Protein AF-A0A968PF20-F1 (afdb_monomer_lite)

pLDDT: mean 71.12, std 14.66, range [35.94, 88.75]

Sequence (85 aa):
ACNAGQPDWGTLLAAVGASGVDLHPELLDLYVGDLLLMLEGWPVSFDRNLIVQLFSSPEIDFTIDLHLGPGSATMWTCTWHGEFG

Foldseek 3Di:
DDDPNDPPVVVVVVVVVVVVDPFDLQQKWKDKVPDTQDHSNHGDDDDVVVVVVLVVDPDIDIDIDRVSDDDDDDDDDDDDPPDDD

Secondary structure (DSSP, 8-state):
--STT---HHHHHHHHHTTT----GGG-EEEETTEEEEETTEEPP--HHHHHHHHTSS---EEEE--SSS---------------

Structure (mmCIF, N/CA/C/O backbone):
data_AF-A0A968PF20-F1
#
_entry.id   AF-A0A968PF20-F1
#
loop_
_atom_site.group_PDB
_atom_site.id
_atom_site.type_symbol
_atom_site.label_atom_id
_atom_site.label_alt_id
_atom_site.label_comp_id
_atom_site.label_asym_id
_atom_site.label_entity_id
_atom_site.label_seq_id
_atom_site.pdbx_PDB_ins_code
_atom_site.Cartn_x
_atom_site.Cartn_y
_atom_site.Cartn_z
_atom_site.occupancy
_atom_site.B_iso_or_equiv
_atom_site.auth_seq_id
_atom_site.auth_comp_id
_atom_site.auth_asym_id
_atom_site.auth_atom_id
_atom_site.pdbx_PDB_model_num
ATOM 1 N N . ALA A 1 1 ? 9.248 -0.979 7.753 1.00 43.47 1 ALA A N 1
ATOM 2 C CA . ALA A 1 1 ? 8.839 0.235 7.018 1.00 43.47 1 ALA A CA 1
ATOM 3 C C . ALA A 1 1 ? 7.491 0.779 7.523 1.00 43.47 1 ALA A C 1
ATOM 5 O O . ALA A 1 1 ? 6.667 1.207 6.734 1.00 43.47 1 ALA A O 1
ATOM 6 N N . CYS A 1 2 ? 7.284 0.798 8.844 1.00 35.94 2 CYS A N 1
ATOM 7 C CA . CYS A 1 2 ? 6.212 1.538 9.509 1.00 35.94 2 CYS A CA 1
ATOM 8 C C . CYS A 1 2 ? 6.898 2.302 10.635 1.00 35.94 2 CYS A C 1
ATOM 10 O O . CYS A 1 2 ? 7.199 1.716 11.670 1.00 35.94 2 CYS A O 1
ATOM 12 N N . ASN A 1 3 ? 7.235 3.565 10.403 1.00 38.78 3 ASN A N 1
ATOM 13 C CA . ASN A 1 3 ? 7.638 4.463 11.474 1.00 38.78 3 ASN A CA 1
ATOM 14 C C . ASN A 1 3 ? 6.418 5.349 11.748 1.00 38.78 3 ASN A C 1
ATOM 16 O O . ASN A 1 3 ? 5.919 6.003 10.843 1.00 38.78 3 ASN A O 1
ATOM 20 N N . ALA A 1 4 ? 5.911 5.340 12.981 1.00 39.12 4 ALA A N 1
ATOM 21 C CA . ALA A 1 4 ? 4.903 6.293 13.462 1.00 39.12 4 ALA A CA 1
ATOM 22 C C . ALA A 1 4 ? 3.476 6.214 12.867 1.00 39.12 4 ALA A C 1
ATOM 24 O O . ALA A 1 4 ? 2.810 7.240 12.738 1.00 39.12 4 ALA A O 1
ATOM 25 N N . GLY A 1 5 ? 2.966 5.016 12.548 1.00 44.94 5 GLY A N 1
ATOM 26 C CA . GLY A 1 5 ? 1.535 4.831 12.237 1.00 44.94 5 GLY A CA 1
ATOM 27 C C . GLY A 1 5 ? 1.050 5.548 10.970 1.00 44.94 5 GLY A C 1
ATOM 28 O O . GLY A 1 5 ? -0.153 5.658 10.747 1.00 44.94 5 GLY A O 1
ATOM 29 N N . GLN A 1 6 ? 1.982 6.026 10.145 1.00 44.75 6 GLN A N 1
ATOM 30 C CA . GLN A 1 6 ? 1.721 6.546 8.815 1.00 44.75 6 GLN A CA 1
ATOM 31 C C . GLN A 1 6 ? 2.334 5.570 7.813 1.00 44.75 6 GLN A C 1
ATOM 33 O O . GLN A 1 6 ? 3.520 5.242 7.918 1.00 44.75 6 GLN A O 1
ATOM 38 N N . PRO A 1 7 ? 1.544 5.040 6.874 1.00 47.38 7 PRO A N 1
ATOM 39 C CA . PRO A 1 7 ? 2.111 4.272 5.790 1.00 47.38 7 PRO A CA 1
ATOM 40 C C . PRO A 1 7 ? 2.847 5.236 4.850 1.00 47.38 7 PRO A C 1
ATOM 42 O O . PRO A 1 7 ? 2.240 5.949 4.055 1.00 47.38 7 PRO A O 1
ATOM 45 N N . ASP A 1 8 ? 4.174 5.286 4.968 1.00 55.28 8 ASP A N 1
ATOM 46 C CA . ASP A 1 8 ? 5.034 6.028 4.046 1.00 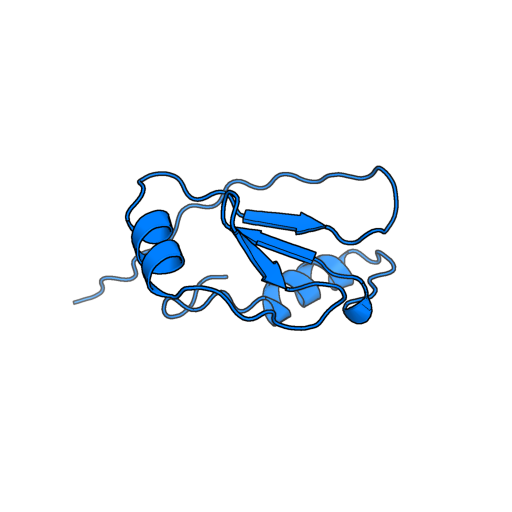55.28 8 ASP A CA 1
ATOM 47 C C . ASP A 1 8 ? 5.149 5.255 2.725 1.00 55.28 8 ASP A C 1
ATOM 49 O O . ASP A 1 8 ? 6.144 4.576 2.446 1.00 55.28 8 ASP A O 1
ATOM 53 N N . TRP A 1 9 ? 4.108 5.362 1.895 1.00 63.00 9 TRP A N 1
ATOM 54 C CA . TRP A 1 9 ? 4.023 4.726 0.575 1.00 63.00 9 TRP A CA 1
ATOM 55 C C . TRP A 1 9 ? 5.221 5.061 -0.309 1.00 63.00 9 TRP A C 1
ATOM 57 O O . TRP A 1 9 ? 5.673 4.214 -1.068 1.00 63.00 9 TRP A O 1
ATOM 67 N N . GLY A 1 10 ? 5.801 6.256 -0.150 1.00 58.31 10 GLY A N 1
ATOM 68 C CA . GLY A 1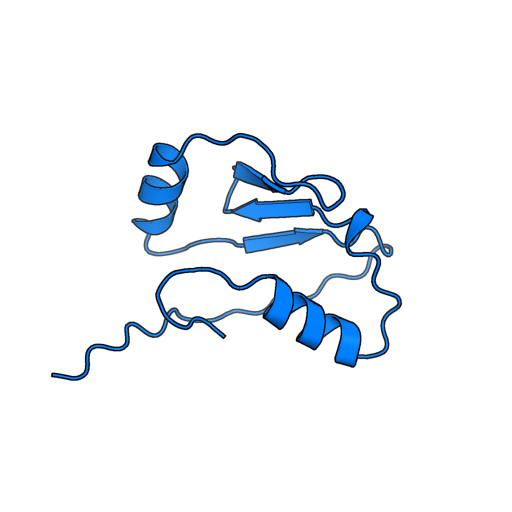 10 ? 7.014 6.663 -0.860 1.00 58.31 10 GLY A CA 1
ATOM 69 C C . GLY A 1 10 ? 8.216 5.750 -0.593 1.00 58.31 10 GLY A C 1
ATOM 70 O O . GLY A 1 10 ? 8.992 5.482 -1.505 1.00 58.31 10 GLY A O 1
ATOM 71 N N . THR A 1 11 ? 8.351 5.208 0.622 1.00 62.69 11 THR A N 1
ATOM 72 C CA . THR A 1 11 ? 9.448 4.282 0.962 1.00 62.69 11 THR A CA 1
ATOM 73 C C . THR A 1 11 ? 9.175 2.880 0.424 1.00 62.69 11 THR A C 1
ATOM 75 O O . THR A 1 11 ? 10.092 2.201 -0.036 1.00 62.69 11 THR A O 1
ATOM 78 N N . LEU A 1 12 ? 7.912 2.449 0.446 1.00 63.44 12 LEU A N 1
ATOM 79 C CA . LEU A 1 12 ? 7.505 1.171 -0.129 1.00 63.44 12 LEU A CA 1
ATOM 80 C C . LEU A 1 12 ? 7.674 1.183 -1.656 1.00 63.44 12 LEU A C 1
ATOM 82 O O . LEU A 1 12 ? 8.260 0.262 -2.215 1.00 63.44 12 LEU A O 1
ATOM 86 N N . LEU A 1 13 ? 7.288 2.278 -2.310 1.00 63.19 13 LEU A N 1
ATOM 87 C CA . LEU A 1 13 ? 7.509 2.501 -3.737 1.00 63.19 13 LEU A CA 1
ATOM 88 C C . LEU A 1 13 ? 8.988 2.590 -4.096 1.00 63.19 13 LEU A C 1
ATOM 90 O O . LEU A 1 13 ? 9.403 2.006 -5.091 1.00 63.19 13 LEU A O 1
ATOM 94 N N . ALA A 1 14 ? 9.800 3.255 -3.272 1.00 63.06 14 ALA A N 1
ATOM 95 C CA . ALA A 1 14 ? 11.246 3.284 -3.463 1.00 63.06 14 ALA A CA 1
ATOM 96 C C . ALA A 1 14 ? 11.865 1.877 -3.378 1.00 63.06 14 ALA A C 1
ATOM 98 O O . ALA A 1 14 ? 12.759 1.555 -4.159 1.00 63.06 14 ALA A O 1
ATOM 99 N N . ALA A 1 15 ? 11.373 1.018 -2.477 1.00 64.56 15 ALA A N 1
ATOM 100 C CA . ALA A 1 15 ? 11.813 -0.374 -2.383 1.00 64.56 15 ALA A CA 1
ATOM 101 C C . ALA A 1 15 ? 11.397 -1.204 -3.610 1.00 64.56 15 ALA A C 1
ATOM 103 O O . ALA A 1 15 ? 12.191 -2.010 -4.093 1.00 64.56 15 ALA A O 1
ATOM 104 N N . VAL A 1 16 ? 10.193 -0.980 -4.151 1.00 64.69 16 VAL A N 1
ATOM 105 C CA . VAL A 1 16 ? 9.745 -1.636 -5.390 1.00 64.69 16 VAL A CA 1
ATOM 106 C C . VAL A 1 16 ? 10.553 -1.140 -6.593 1.00 64.69 16 VAL A C 1
ATOM 108 O O . VAL A 1 16 ? 11.068 -1.959 -7.349 1.00 64.69 16 VAL A O 1
ATOM 111 N N . GLY A 1 17 ? 10.763 0.170 -6.745 1.00 59.88 17 GLY A N 1
ATOM 112 C CA . GLY A 1 17 ? 11.571 0.738 -7.833 1.00 59.88 17 GLY A CA 1
ATOM 113 C C . GLY A 1 17 ? 13.039 0.296 -7.793 1.00 59.88 17 GLY A C 1
ATOM 114 O O . GLY A 1 17 ? 13.658 0.077 -8.833 1.00 59.88 17 GLY A O 1
ATOM 115 N N . ALA A 1 18 ? 13.593 0.056 -6.600 1.00 59.94 18 ALA A N 1
ATOM 116 C CA . ALA A 1 18 ? 14.945 -0.483 -6.443 1.00 59.94 18 ALA A CA 1
ATOM 117 C C . ALA A 1 18 ? 15.113 -1.914 -6.998 1.00 59.94 18 ALA A C 1
ATOM 119 O O . ALA A 1 18 ? 16.244 -2.343 -7.225 1.00 59.94 18 ALA A O 1
ATOM 120 N N . SER A 1 19 ? 14.019 -2.644 -7.254 1.00 60.62 19 SER A N 1
ATOM 121 C CA . SER A 1 19 ? 14.059 -3.968 -7.896 1.00 60.62 19 SER A CA 1
ATOM 122 C C . SER A 1 19 ? 14.341 -3.919 -9.407 1.00 60.62 19 SER A C 1
ATOM 124 O O . SER A 1 19 ? 14.523 -4.966 -10.026 1.00 60.62 19 SER A O 1
ATOM 126 N N . GLY A 1 20 ? 14.419 -2.718 -10.000 1.00 60.59 20 GLY A N 1
ATOM 127 C CA . GLY A 1 20 ? 14.654 -2.522 -11.434 1.00 60.59 20 GLY A CA 1
ATOM 128 C C . GLY A 1 20 ? 13.402 -2.688 -12.300 1.00 60.59 20 GLY A C 1
ATOM 129 O O . GLY A 1 20 ? 13.517 -2.752 -13.521 1.00 60.59 20 GLY A O 1
ATOM 130 N N . VAL A 1 21 ? 12.223 -2.773 -11.677 1.00 66.88 21 VAL A N 1
ATOM 131 C CA . VAL A 1 21 ? 10.926 -2.746 -12.361 1.00 66.88 21 VAL A CA 1
ATOM 132 C C . VAL A 1 21 ? 10.608 -1.319 -12.810 1.00 66.88 21 VAL A C 1
ATOM 134 O O . VAL A 1 21 ? 10.835 -0.366 -12.063 1.00 66.88 21 VAL A O 1
ATOM 137 N N . ASP A 1 22 ? 10.087 -1.188 -14.030 1.00 66.31 22 ASP A N 1
ATOM 138 C CA . ASP A 1 22 ? 9.618 0.085 -14.581 1.00 66.31 22 ASP A CA 1
ATOM 139 C C . ASP A 1 22 ? 8.361 0.493 -13.810 1.00 66.31 22 ASP A C 1
ATOM 141 O O . ASP A 1 22 ? 7.313 -0.124 -13.969 1.00 66.31 22 ASP A O 1
ATOM 145 N N . LEU A 1 23 ? 8.491 1.431 -12.872 1.00 70.44 23 LEU A N 1
ATOM 146 C CA . LEU A 1 23 ? 7.421 1.809 -11.955 1.00 70.44 23 LEU A CA 1
ATOM 147 C C . LEU A 1 23 ? 6.921 3.207 -12.299 1.00 70.44 23 LEU A C 1
ATOM 149 O O . LEU A 1 23 ? 7.706 4.152 -12.323 1.00 70.44 23 LEU A O 1
ATOM 153 N N . HIS A 1 24 ? 5.610 3.318 -12.502 1.00 75.12 24 HIS A N 1
ATOM 154 C CA . HIS A 1 24 ? 4.901 4.557 -12.809 1.00 75.12 24 HIS A CA 1
ATOM 155 C C . HIS A 1 24 ? 4.040 4.962 -11.605 1.00 75.12 24 HIS A C 1
ATOM 157 O O . HIS A 1 24 ? 2.916 4.473 -11.473 1.00 75.12 24 HIS A O 1
ATOM 163 N N . PRO A 1 25 ? 4.543 5.809 -10.684 1.00 71.56 25 PRO A N 1
ATOM 164 C CA . PRO A 1 25 ? 3.779 6.244 -9.514 1.00 71.56 25 PRO A CA 1
ATOM 165 C C . PRO A 1 25 ? 2.440 6.894 -9.879 1.00 71.56 25 PRO A C 1
ATOM 167 O O . PRO A 1 25 ? 1.492 6.812 -9.108 1.00 71.56 25 PRO A O 1
ATOM 170 N N . GLU A 1 26 ? 2.367 7.522 -11.051 1.00 79.12 26 GLU A N 1
ATOM 171 C CA . GLU A 1 26 ? 1.186 8.157 -11.635 1.00 79.12 26 GLU A CA 1
ATOM 172 C C . GLU A 1 26 ? 0.096 7.183 -12.097 1.00 79.12 26 GLU A C 1
ATOM 174 O O . GLU A 1 26 ? -0.980 7.619 -12.479 1.00 79.12 26 GLU A O 1
ATOM 179 N N . LEU A 1 27 ? 0.358 5.879 -12.093 1.00 80.81 27 LEU A N 1
ATOM 180 C CA . LEU A 1 27 ? -0.643 4.857 -12.399 1.00 80.81 27 LEU A CA 1
ATOM 181 C C . LEU A 1 27 ? -1.013 4.044 -11.162 1.00 80.81 27 LEU A C 1
ATOM 183 O O . LEU A 1 27 ? -1.796 3.115 -11.267 1.00 80.81 27 LEU A O 1
ATOM 187 N N . LEU A 1 28 ? -0.445 4.360 -9.997 1.00 83.88 28 LEU A N 1
ATOM 188 C CA . LEU A 1 28 ? -0.610 3.528 -8.818 1.00 83.88 28 LEU A CA 1
ATOM 189 C C . LEU A 1 28 ? -1.990 3.690 -8.194 1.00 83.88 28 LEU A C 1
ATOM 191 O O . LEU A 1 28 ? -2.379 4.803 -7.823 1.00 83.88 28 LEU A O 1
ATOM 195 N N . ASP A 1 29 ? -2.619 2.550 -7.930 1.00 88.25 29 ASP A N 1
ATOM 196 C CA . ASP A 1 29 ? -3.806 2.469 -7.094 1.00 88.25 29 ASP A CA 1
ATOM 197 C C . ASP A 1 29 ? -3.470 1.810 -5.758 1.00 88.25 29 ASP A C 1
ATOM 199 O O . ASP A 1 29 ? -2.706 0.845 -5.674 1.00 88.25 29 ASP A O 1
ATOM 203 N N . LEU A 1 30 ? -4.050 2.343 -4.687 1.00 86.56 30 LEU A N 1
ATOM 204 C CA . LEU A 1 30 ? -3.854 1.850 -3.330 1.00 86.56 30 LEU A CA 1
ATOM 205 C C . LEU A 1 30 ? -5.199 1.579 -2.677 1.00 86.56 30 LEU A C 1
ATOM 207 O O . LEU A 1 30 ? -6.042 2.475 -2.571 1.00 86.56 30 LEU A O 1
ATOM 211 N N . TYR A 1 31 ? -5.325 0.381 -2.124 1.00 87.12 31 TYR A N 1
ATOM 212 C CA . TYR A 1 31 ? -6.487 -0.069 -1.381 1.00 87.12 31 TYR A CA 1
ATOM 213 C C . TYR A 1 31 ? -6.093 -0.543 0.014 1.00 87.12 31 TYR A C 1
ATOM 215 O O . TYR A 1 31 ? -5.050 -1.174 0.210 1.00 87.12 31 TYR A O 1
ATOM 223 N N . VAL A 1 32 ? -6.965 -0.261 0.978 1.00 85.69 32 VAL A N 1
ATOM 224 C CA . VAL A 1 32 ? -6.917 -0.820 2.331 1.00 85.69 32 VAL A CA 1
ATOM 225 C C . VAL A 1 32 ? -8.224 -1.559 2.560 1.00 85.69 32 VAL A C 1
ATOM 227 O O . VAL A 1 32 ? -9.280 -0.929 2.645 1.00 85.69 32 VAL A O 1
ATOM 230 N N . GLY A 1 33 ? -8.170 -2.888 2.604 1.00 85.06 33 GLY A N 1
ATOM 231 C CA . GLY A 1 33 ? -9.354 -3.727 2.438 1.00 85.06 33 GLY A CA 1
ATOM 232 C C . GLY A 1 33 ? -10.100 -3.346 1.155 1.00 85.06 33 GLY A C 1
ATOM 233 O O . GLY A 1 33 ? -9.510 -3.311 0.078 1.00 85.06 33 GLY A O 1
ATOM 234 N N . ASP A 1 34 ? -11.372 -2.972 1.294 1.00 84.12 34 ASP A N 1
ATOM 235 C CA . ASP A 1 34 ? -12.238 -2.552 0.180 1.00 84.12 34 ASP A CA 1
ATOM 236 C C . ASP A 1 34 ? -12.200 -1.039 -0.112 1.00 84.12 34 ASP A C 1
ATOM 238 O O . ASP A 1 34 ? -12.940 -0.539 -0.962 1.00 84.12 34 ASP A O 1
ATOM 242 N N . LEU A 1 35 ? -11.383 -0.271 0.616 1.00 87.06 35 LEU A N 1
ATOM 243 C CA . LEU A 1 35 ? -11.378 1.185 0.535 1.00 87.06 35 LEU A CA 1
ATOM 244 C C . LEU A 1 35 ? -10.222 1.696 -0.331 1.00 87.06 35 LEU A C 1
ATOM 246 O O . LEU A 1 35 ? -9.051 1.519 0.000 1.00 87.06 35 LEU A O 1
ATOM 250 N N . LEU A 1 36 ? -10.572 2.383 -1.419 1.00 88.75 36 LEU A N 1
ATOM 251 C CA . LEU A 1 36 ? -9.633 3.074 -2.301 1.00 88.75 36 LEU A CA 1
ATOM 252 C C . LEU A 1 36 ? -9.089 4.332 -1.609 1.00 88.75 36 LEU A C 1
ATOM 254 O O . LEU A 1 36 ? -9.853 5.220 -1.228 1.00 88.75 36 LEU A O 1
ATOM 258 N N . LEU A 1 37 ? -7.768 4.407 -1.461 1.00 86.62 37 LEU A N 1
ATOM 259 C CA . LEU A 1 37 ? -7.053 5.551 -0.891 1.00 86.62 37 LEU A CA 1
ATOM 260 C C . LEU A 1 37 ? -6.349 6.404 -1.942 1.00 86.62 37 LEU A C 1
ATOM 262 O O . LEU A 1 37 ? -6.220 7.617 -1.763 1.00 86.62 37 LEU A O 1
ATOM 266 N N . MET A 1 38 ? -5.896 5.784 -3.026 1.00 88.44 38 MET A N 1
ATOM 267 C CA . MET A 1 38 ? -5.171 6.447 -4.102 1.00 88.44 38 MET A CA 1
ATOM 268 C C . MET A 1 38 ? -5.601 5.839 -5.427 1.00 88.44 38 MET A C 1
ATOM 270 O O . MET A 1 38 ? -5.720 4.620 -5.501 1.00 88.44 38 MET A O 1
ATOM 274 N N . LEU A 1 39 ? -5.846 6.687 -6.419 1.00 88.44 39 LEU A N 1
ATOM 275 C CA . LEU A 1 39 ? -6.223 6.308 -7.775 1.00 88.44 39 LEU A CA 1
ATOM 276 C C . LEU A 1 39 ? -5.317 7.052 -8.755 1.00 88.44 39 LEU A C 1
ATOM 278 O O . LEU A 1 39 ? -5.216 8.277 -8.656 1.00 88.44 39 LEU A O 1
ATOM 282 N N . GLU A 1 40 ? -4.674 6.339 -9.675 1.00 87.31 40 GLU A N 1
ATOM 283 C CA . GLU A 1 40 ? -3.768 6.899 -10.688 1.00 87.31 40 GLU A CA 1
ATOM 284 C C . GLU A 1 40 ? -2.721 7.847 -10.077 1.00 87.31 40 GLU A C 1
ATOM 286 O O . GLU A 1 40 ? -2.501 8.972 -10.527 1.00 87.31 40 GLU A O 1
ATOM 291 N N . GLY A 1 41 ? -2.106 7.450 -8.964 1.00 81.62 41 GLY A N 1
ATOM 292 C CA . GLY A 1 41 ? -1.106 8.289 -8.309 1.00 81.62 41 GLY A CA 1
ATOM 293 C C . GLY A 1 41 ? -1.664 9.431 -7.448 1.00 81.62 41 GLY A C 1
ATOM 294 O O . GLY A 1 41 ? -0.890 10.126 -6.783 1.00 81.62 41 GLY A O 1
ATOM 295 N N . TRP A 1 42 ? -2.985 9.640 -7.420 1.00 82.81 42 TRP A N 1
ATOM 296 C CA . TRP A 1 42 ? -3.620 10.758 -6.721 1.00 82.81 42 TRP A CA 1
ATOM 297 C C . TRP A 1 42 ? -4.426 10.303 -5.503 1.00 82.81 42 TRP A C 1
ATOM 299 O O . TRP A 1 42 ? -5.225 9.371 -5.600 1.00 82.81 42 TRP A O 1
ATOM 309 N N . PRO A 1 43 ? -4.270 10.962 -4.340 1.00 83.69 43 PRO A N 1
ATOM 310 C CA . PRO A 1 43 ? -5.066 10.639 -3.166 1.00 83.69 43 PRO A CA 1
ATOM 311 C C . PRO A 1 43 ? -6.539 10.953 -3.435 1.00 83.69 43 PRO A C 1
ATOM 313 O O . PRO A 1 43 ? -6.887 12.066 -3.838 1.00 83.69 43 PRO A O 1
ATOM 316 N N . VAL A 1 44 ? -7.413 9.984 -3.174 1.00 87.94 44 VAL A N 1
ATOM 317 C CA . VAL A 1 44 ? -8.861 10.188 -3.270 1.00 87.94 44 VAL A CA 1
ATOM 318 C C . VAL A 1 44 ? -9.430 10.613 -1.921 1.00 87.94 44 VAL A C 1
ATOM 320 O O . VAL A 1 44 ? -8.819 10.436 -0.868 1.00 87.94 44 VAL A O 1
ATOM 323 N N . SER A 1 45 ? -10.617 11.216 -1.934 1.00 86.38 45 SER A N 1
ATOM 324 C CA . SER A 1 45 ? -11.325 11.524 -0.691 1.00 86.38 45 SER A CA 1
ATOM 325 C C . SER A 1 45 ? -11.930 10.246 -0.119 1.00 86.38 45 SER A C 1
ATOM 327 O O . SER A 1 45 ? -12.707 9.580 -0.797 1.00 86.38 45 SER A O 1
ATOM 329 N N . PHE A 1 46 ? -11.613 9.932 1.133 1.00 82.81 46 PHE A N 1
ATOM 330 C CA . PHE A 1 46 ? -12.142 8.769 1.842 1.00 82.81 46 PHE A CA 1
ATOM 331 C C . PHE A 1 46 ? -12.631 9.145 3.243 1.00 82.81 46 PHE A C 1
ATOM 333 O O . PHE A 1 46 ? -12.190 10.136 3.832 1.00 82.81 46 PHE A O 1
ATOM 340 N N . ASP A 1 47 ? -13.534 8.336 3.799 1.00 83.81 47 ASP A N 1
ATOM 341 C CA . ASP A 1 47 ? -13.979 8.510 5.180 1.00 83.81 47 ASP A CA 1
ATOM 342 C C . ASP A 1 47 ? -12.912 7.977 6.142 1.00 83.81 47 ASP A C 1
ATOM 344 O O . ASP A 1 47 ? -12.609 6.782 6.198 1.00 83.81 47 ASP A O 1
ATOM 348 N N . ARG A 1 48 ? -12.340 8.884 6.935 1.00 79.19 48 ARG A N 1
ATOM 349 C CA . ARG A 1 48 ? -11.333 8.551 7.944 1.00 79.19 48 ARG A CA 1
ATOM 350 C C . ARG A 1 48 ? -11.865 7.560 8.986 1.00 79.19 48 ARG A C 1
ATOM 352 O O . ARG A 1 48 ? -11.075 6.775 9.503 1.00 79.19 48 ARG A O 1
ATOM 359 N N . ASN A 1 49 ? -13.163 7.563 9.291 1.00 83.56 49 ASN A N 1
ATOM 360 C CA . ASN A 1 49 ? -13.741 6.621 10.252 1.00 83.56 49 ASN A CA 1
ATOM 361 C C . ASN A 1 49 ? -13.671 5.179 9.743 1.00 83.56 49 ASN A C 1
ATOM 363 O O . ASN A 1 49 ? -13.403 4.279 10.535 1.00 83.56 49 ASN A O 1
ATOM 367 N N . LEU A 1 50 ? -13.839 4.968 8.433 1.00 81.31 50 LEU A N 1
ATOM 368 C CA . LEU A 1 50 ? -13.704 3.645 7.817 1.00 81.31 50 LEU A CA 1
ATOM 369 C C . LEU A 1 50 ? -12.264 3.141 7.915 1.00 81.31 50 LEU A C 1
ATOM 371 O O . LEU A 1 50 ? -12.039 1.990 8.275 1.00 81.31 50 LEU A O 1
ATOM 375 N N . ILE A 1 51 ? -11.283 4.021 7.693 1.00 81.12 51 ILE A N 1
ATOM 376 C CA . ILE A 1 51 ? -9.870 3.687 7.906 1.00 81.12 51 ILE A CA 1
ATOM 377 C C . ILE A 1 51 ? -9.615 3.306 9.365 1.00 81.12 51 ILE A C 1
ATOM 379 O O . ILE A 1 51 ? -9.028 2.265 9.625 1.00 81.12 51 ILE A O 1
ATOM 383 N N . VAL A 1 52 ? -10.090 4.087 10.336 1.00 81.31 52 VAL A N 1
ATOM 384 C CA . VAL A 1 52 ? -9.893 3.756 11.760 1.00 81.31 52 VAL A CA 1
ATOM 385 C C . VAL A 1 52 ? -10.532 2.409 12.121 1.00 81.31 52 VAL A C 1
ATOM 387 O O . VAL A 1 52 ? -9.941 1.637 12.876 1.00 81.31 52 VAL A O 1
ATOM 390 N N . GLN A 1 53 ? -11.705 2.096 11.564 1.00 81.69 53 GLN A N 1
ATOM 391 C CA . GLN A 1 53 ? -12.349 0.794 11.748 1.00 81.69 53 GLN A CA 1
ATOM 392 C C . GLN A 1 53 ? -11.533 -0.350 11.140 1.00 81.69 53 GLN A C 1
ATOM 394 O O . GLN A 1 53 ? -11.312 -1.346 11.823 1.00 81.69 53 GLN A O 1
ATOM 399 N N . LEU A 1 54 ? -11.034 -0.194 9.910 1.00 79.06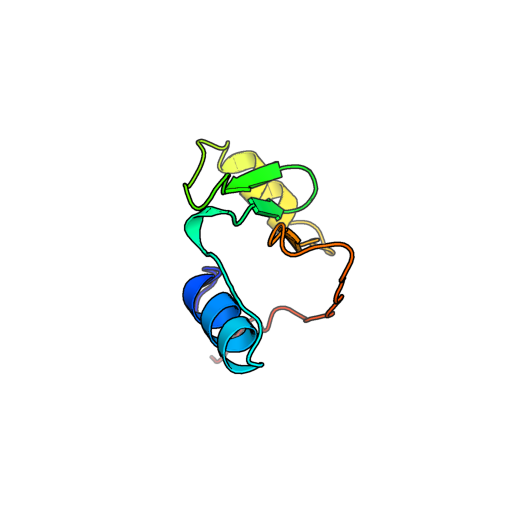 54 LEU A N 1
ATOM 400 C CA . LEU A 1 54 ? -10.165 -1.182 9.262 1.00 79.06 54 LEU A CA 1
ATOM 401 C C . LEU A 1 54 ? -8.892 -1.420 10.078 1.00 79.06 54 LEU A C 1
ATOM 403 O O . LEU A 1 54 ? -8.530 -2.559 10.333 1.00 79.06 54 LEU A O 1
ATOM 407 N N . PHE A 1 55 ? -8.268 -0.357 10.583 1.00 77.88 55 PHE A N 1
ATOM 408 C CA . PHE A 1 55 ? -7.081 -0.460 11.435 1.00 77.88 55 PHE A CA 1
ATOM 409 C C . PHE A 1 55 ? -7.358 -1.027 12.836 1.00 77.88 55 PHE A C 1
ATOM 411 O O . PHE A 1 55 ? -6.420 -1.400 13.536 1.00 77.88 55 PHE A O 1
ATOM 418 N N . SER A 1 56 ? -8.625 -1.095 13.254 1.00 78.88 56 SER A N 1
ATOM 419 C CA . SER A 1 56 ? -9.030 -1.771 14.493 1.00 78.88 56 SER A CA 1
ATOM 420 C C . SER A 1 56 ? -9.221 -3.282 14.300 1.00 78.88 56 SER A C 1
ATOM 422 O O . SER A 1 56 ? -9.401 -4.004 15.282 1.00 78.88 56 SER A O 1
ATOM 424 N N . SER A 1 57 ? -9.201 -3.762 13.053 1.00 75.75 57 SER A N 1
ATOM 425 C CA . SER A 1 57 ? -9.242 -5.185 12.719 1.00 75.75 57 SER A CA 1
ATOM 426 C C . SER A 1 57 ? -7.896 -5.855 13.031 1.00 75.75 57 SER A C 1
AT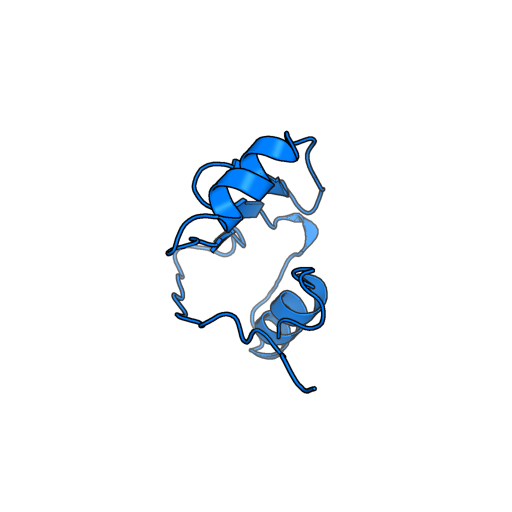OM 428 O O . SER A 1 57 ? -6.848 -5.231 12.855 1.00 75.75 57 SER A O 1
ATOM 430 N N . PRO A 1 58 ? -7.886 -7.128 13.473 1.00 76.06 58 PRO A N 1
ATOM 431 C CA . PRO A 1 58 ? -6.647 -7.886 13.668 1.00 76.06 58 PRO A CA 1
ATOM 432 C C . PRO A 1 58 ? -5.879 -8.137 12.362 1.00 76.06 58 PRO A C 1
ATOM 434 O O . PRO A 1 58 ? -4.668 -8.346 12.400 1.00 76.06 58 PRO A O 1
ATOM 437 N N . GLU A 1 59 ? -6.570 -8.104 11.223 1.00 76.75 59 GLU A N 1
ATOM 438 C CA . GLU A 1 59 ? -5.996 -8.277 9.891 1.00 76.75 59 GLU A CA 1
ATOM 439 C C . GLU A 1 59 ? -6.350 -7.063 9.031 1.00 76.75 59 GLU A C 1
ATOM 441 O O . GLU A 1 59 ? -7.509 -6.636 8.992 1.00 76.75 59 GLU A O 1
ATOM 446 N N . ILE A 1 60 ? -5.331 -6.494 8.381 1.00 79.62 60 ILE A N 1
ATOM 447 C CA . ILE A 1 60 ? -5.458 -5.348 7.482 1.00 79.62 60 ILE A CA 1
ATOM 448 C C . ILE A 1 60 ? -4.806 -5.731 6.162 1.00 79.62 60 ILE A C 1
ATOM 450 O O . ILE A 1 60 ? -3.588 -5.912 6.094 1.00 79.62 60 ILE A O 1
ATOM 454 N N . ASP A 1 61 ? -5.622 -5.804 5.121 1.00 83.31 61 ASP A N 1
ATOM 455 C CA . ASP A 1 61 ? -5.147 -6.066 3.773 1.00 83.31 61 ASP A CA 1
ATOM 456 C C . ASP A 1 61 ? -4.769 -4.757 3.089 1.00 83.31 61 ASP A C 1
ATOM 458 O O . ASP A 1 61 ? -5.552 -3.808 3.039 1.00 83.31 61 ASP A O 1
ATOM 462 N N . PHE A 1 62 ? -3.560 -4.716 2.540 1.00 82.31 62 PHE A N 1
ATOM 463 C CA . PHE A 1 62 ? -3.086 -3.620 1.708 1.00 82.31 62 PHE A CA 1
ATOM 464 C C . P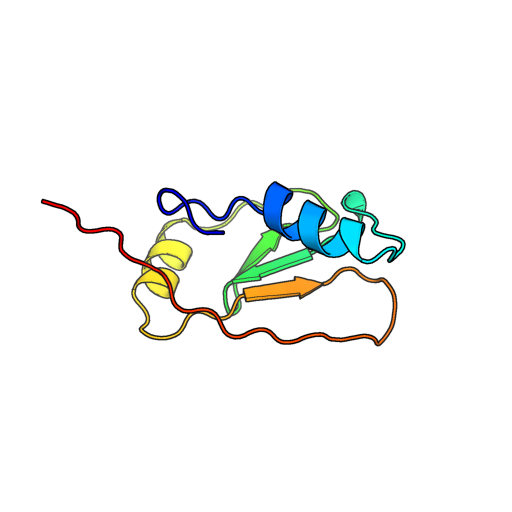HE A 1 62 ? -2.860 -4.146 0.300 1.00 82.31 62 PHE A C 1
ATOM 466 O O . PHE A 1 62 ? -2.042 -5.043 0.097 1.00 82.31 62 PHE A O 1
ATOM 473 N N . THR A 1 63 ? -3.563 -3.566 -0.667 1.00 84.94 63 THR A N 1
ATOM 474 C CA . THR A 1 63 ? -3.388 -3.902 -2.080 1.00 84.94 63 THR A CA 1
ATOM 475 C C . THR A 1 63 ? -2.844 -2.690 -2.810 1.00 84.94 63 THR A C 1
ATOM 477 O O . THR A 1 63 ? -3.394 -1.596 -2.702 1.00 84.94 63 THR A O 1
ATOM 480 N N . ILE A 1 64 ? -1.750 -2.887 -3.537 1.00 83.06 64 ILE A N 1
ATOM 481 C CA . ILE A 1 64 ? -1.147 -1.870 -4.393 1.00 83.06 64 ILE A CA 1
ATOM 482 C C . ILE A 1 64 ? -1.179 -2.418 -5.807 1.00 83.06 64 ILE A C 1
ATOM 484 O O . ILE A 1 64 ? -0.527 -3.427 -6.083 1.00 83.06 64 ILE A O 1
ATOM 488 N N . ASP A 1 65 ? -1.934 -1.758 -6.675 1.00 84.44 65 ASP A N 1
ATOM 489 C CA . ASP A 1 65 ? -1.934 -2.054 -8.099 1.00 84.44 65 ASP A CA 1
ATOM 490 C C . ASP A 1 65 ? -0.999 -1.073 -8.804 1.00 84.44 65 ASP A C 1
ATOM 492 O O . ASP A 1 65 ? -1.107 0.143 -8.650 1.00 84.44 65 ASP A O 1
ATOM 496 N N . LEU A 1 66 ? -0.033 -1.618 -9.537 1.00 79.81 66 LEU A N 1
ATOM 497 C CA . LEU A 1 66 ? 0.936 -0.836 -10.298 1.00 79.81 66 LEU A CA 1
ATOM 498 C C . LEU A 1 66 ? 0.530 -0.704 -11.771 1.00 79.81 66 LEU A C 1
ATOM 500 O O . LEU A 1 66 ? 1.167 0.052 -12.498 1.00 79.81 66 LEU A O 1
ATOM 504 N N . HIS A 1 67 ? -0.475 -1.461 -12.234 1.00 80.94 67 HIS A N 1
ATOM 505 C CA . HIS A 1 67 ? -0.900 -1.524 -13.639 1.00 80.94 67 HIS A CA 1
ATOM 506 C C . HIS A 1 67 ? 0.222 -1.894 -14.632 1.00 80.94 67 HIS A C 1
ATOM 508 O O . HIS A 1 67 ? 0.155 -1.591 -15.822 1.00 80.94 67 HIS A O 1
ATOM 514 N N . LEU A 1 68 ? 1.255 -2.608 -14.167 1.00 72.69 68 LEU A N 1
ATOM 515 C CA . LEU A 1 68 ? 2.443 -2.984 -14.956 1.00 72.69 68 LEU A CA 1
ATOM 516 C 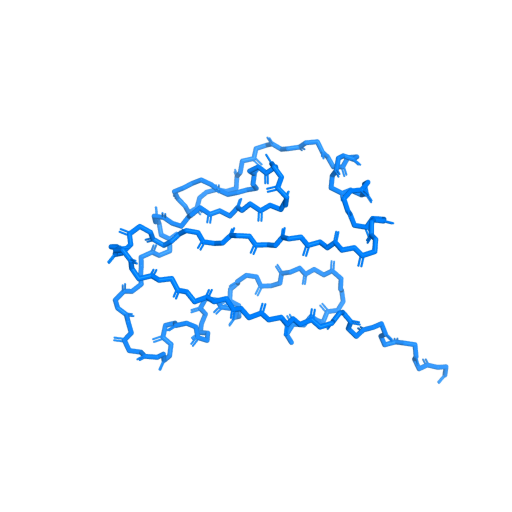C . LEU A 1 68 ? 2.332 -4.359 -15.641 1.00 72.69 68 LEU A C 1
ATOM 518 O O . LEU A 1 68 ? 3.317 -4.887 -16.159 1.00 72.69 68 LEU A O 1
ATOM 522 N N . GLY A 1 69 ? 1.141 -4.962 -15.639 1.00 73.12 69 GLY A N 1
ATOM 523 C CA . GLY A 1 69 ? 0.873 -6.285 -16.208 1.00 73.12 69 GLY A CA 1
ATOM 524 C C . GLY A 1 69 ? 0.433 -7.318 -15.162 1.00 73.12 69 GLY A C 1
ATOM 525 O O . GLY A 1 69 ? 0.099 -6.959 -14.040 1.00 73.12 69 GLY A O 1
ATOM 526 N N . PRO A 1 70 ? 0.415 -8.622 -15.497 1.00 72.44 70 PRO A N 1
ATOM 527 C CA . PRO A 1 70 ? -0.199 -9.663 -14.661 1.00 72.44 70 PRO A CA 1
ATOM 528 C C . PRO A 1 70 ? 0.662 -10.110 -13.463 1.00 72.44 70 PRO A C 1
ATOM 530 O O . PRO A 1 70 ? 0.352 -11.114 -12.824 1.00 72.44 70 PRO A O 1
ATOM 533 N N . GLY A 1 71 ? 1.785 -9.439 -13.198 1.00 70.94 71 GLY A N 1
ATOM 534 C CA . GLY A 1 71 ? 2.688 -9.794 -12.108 1.00 70.94 71 GLY A CA 1
ATOM 535 C C . GLY A 1 71 ? 2.107 -9.391 -10.756 1.00 70.94 71 GLY A C 1
ATOM 536 O O . GLY A 1 71 ? 1.716 -8.247 -10.569 1.00 70.94 71 GLY A O 1
ATOM 537 N N . SER A 1 72 ? 2.098 -10.314 -9.797 1.00 72.75 72 SER A N 1
ATOM 538 C CA . SER A 1 72 ? 1.644 -10.056 -8.429 1.00 72.75 72 SER A CA 1
ATOM 539 C C . SER A 1 72 ? 2.692 -10.514 -7.422 1.00 72.75 72 SER A C 1
ATOM 541 O O . SER A 1 72 ? 3.249 -11.606 -7.561 1.00 72.75 72 SER A O 1
ATOM 543 N N . ALA A 1 73 ? 2.914 -9.724 -6.376 1.00 71.81 73 ALA A N 1
ATOM 544 C CA . ALA A 1 73 ? 3.719 -10.109 -5.225 1.00 71.81 73 ALA A CA 1
ATOM 545 C C . ALA A 1 73 ? 2.904 -9.895 -3.948 1.00 71.81 73 ALA A C 1
ATOM 547 O O . ALA A 1 73 ? 2.324 -8.831 -3.750 1.00 71.81 73 ALA A O 1
ATOM 548 N N . THR A 1 74 ? 2.878 -10.898 -3.073 1.00 72.12 74 THR A N 1
ATOM 549 C CA . THR A 1 74 ? 2.207 -10.811 -1.772 1.00 72.12 74 THR A CA 1
ATOM 550 C C . THR A 1 74 ? 3.257 -10.897 -0.679 1.00 72.12 74 THR A C 1
ATOM 552 O O . THR A 1 74 ? 4.023 -11.859 -0.620 1.00 72.12 74 THR A O 1
ATOM 555 N N . MET A 1 75 ? 3.290 -9.895 0.195 1.00 71.81 75 MET A N 1
ATOM 556 C CA . MET A 1 75 ? 4.159 -9.872 1.365 1.00 71.81 75 MET A CA 1
ATOM 557 C C . MET A 1 75 ? 3.306 -9.744 2.621 1.00 71.81 75 MET A C 1
ATOM 559 O O . MET A 1 75 ? 2.447 -8.874 2.708 1.00 71.81 75 MET A O 1
ATOM 563 N N . TRP A 1 76 ? 3.593 -10.585 3.607 1.00 71.44 76 TRP A N 1
ATOM 564 C CA . TRP A 1 76 ? 2.970 -10.521 4.922 1.00 71.44 76 TRP A CA 1
ATOM 565 C C . TRP A 1 76 ? 3.919 -9.786 5.858 1.00 71.44 76 TRP A C 1
ATOM 567 O O . TRP A 1 76 ? 5.079 -10.175 6.008 1.00 71.44 76 TRP A O 1
ATOM 577 N N . THR A 1 77 ? 3.444 -8.709 6.473 1.00 68.00 77 THR A N 1
ATOM 578 C CA . THR A 1 77 ? 4.202 -7.967 7.479 1.00 68.00 77 THR A CA 1
ATOM 579 C C . THR A 1 77 ? 3.338 -7.771 8.710 1.00 68.00 77 THR A C 1
ATOM 581 O O . THR A 1 77 ? 2.151 -7.482 8.606 1.00 68.00 77 THR A O 1
ATOM 584 N N . CYS A 1 78 ? 3.939 -7.901 9.887 1.00 66.62 78 CYS A N 1
ATOM 585 C CA . CYS A 1 78 ? 3.284 -7.524 11.131 1.00 66.62 78 CYS A CA 1
ATOM 586 C C . CYS A 1 78 ? 3.563 -6.047 11.407 1.00 66.62 78 CYS A C 1
ATOM 588 O O . CYS A 1 78 ? 4.664 -5.553 11.141 1.00 66.62 78 CYS A O 1
ATOM 590 N N . THR A 1 79 ? 2.583 -5.338 11.962 1.00 60.97 79 THR A N 1
ATOM 591 C CA . THR A 1 79 ? 2.833 -4.001 12.500 1.00 60.97 79 THR A CA 1
ATOM 592 C C . THR A 1 79 ? 3.720 -4.127 13.739 1.00 60.97 79 THR A C 1
ATOM 594 O O . THR A 1 79 ? 3.404 -4.866 14.672 1.00 60.97 79 THR A O 1
ATOM 597 N N . TRP A 1 80 ? 4.869 -3.450 13.748 1.00 50.12 80 TRP A N 1
ATOM 598 C CA . TRP A 1 80 ? 5.657 -3.298 14.968 1.00 50.12 80 TRP A CA 1
ATOM 599 C C . TRP A 1 80 ? 5.074 -2.107 15.730 1.00 50.12 80 TRP A C 1
ATOM 601 O O . TRP A 1 80 ? 5.302 -0.955 15.363 1.00 50.12 80 TRP A O 1
ATOM 611 N N . HIS A 1 81 ? 4.327 -2.377 16.802 1.00 50.91 81 HIS A N 1
ATOM 612 C CA . HIS A 1 81 ? 4.002 -1.353 17.790 1.00 50.91 81 HIS A CA 1
ATOM 613 C C . HIS A 1 81 ? 5.246 -1.131 18.656 1.00 50.91 81 HIS A C 1
ATOM 615 O O . HIS A 1 81 ? 5.578 -1.949 19.511 1.00 50.91 81 HIS A O 1
ATOM 621 N N . GLY A 1 82 ? 6.025 -0.095 18.350 1.00 44.66 82 GLY A N 1
ATOM 622 C CA . GLY A 1 82 ? 7.161 0.308 19.173 1.00 44.66 82 GLY A CA 1
ATOM 623 C C . GLY A 1 82 ? 6.670 0.910 20.485 1.00 44.66 82 GLY A C 1
ATOM 624 O O . GLY A 1 82 ? 6.665 2.126 20.629 1.00 44.66 82 GLY A O 1
ATOM 625 N N . GLU A 1 83 ? 6.250 0.072 21.429 1.00 46.53 83 GLU A N 1
ATOM 626 C CA . GLU A 1 83 ? 6.258 0.435 22.841 1.00 46.53 83 GLU A CA 1
ATOM 627 C C . GLU A 1 83 ? 7.683 0.211 23.364 1.00 46.53 83 GLU A C 1
ATOM 629 O O . GLU A 1 83 ? 8.128 -0.904 23.618 1.00 46.53 83 GLU A O 1
ATOM 634 N N . PHE A 1 84 ? 8.447 1.292 23.465 1.00 40.78 84 PHE A N 1
ATOM 635 C CA . PHE A 1 84 ? 9.572 1.340 24.385 1.00 40.78 84 PHE A CA 1
ATOM 636 C C . PHE A 1 84 ? 9.193 2.370 25.442 1.00 40.78 84 PHE A C 1
ATOM 638 O O . PHE A 1 84 ? 8.980 3.540 25.118 1.00 40.78 84 PHE A O 1
ATOM 645 N N . GLY A 1 85 ? 9.003 1.883 26.670 1.00 36.53 85 GLY A N 1
ATOM 646 C CA . GLY A 1 85 ? 8.968 2.722 27.867 1.00 36.53 85 GLY A CA 1
ATOM 647 C C . GLY A 1 85 ? 10.324 3.341 28.173 1.00 36.53 85 GLY A C 1
ATOM 648 O O . GLY A 1 85 ? 11.337 2.895 27.586 1.00 36.53 85 GLY A O 1
#

Radius of gyration: 13.83 Å; chains: 1; bounding box: 29×22×44 Å